Protein AF-A0A3D3W279-F1 (afdb_monomer_lite)

Secondary structure (DSSP, 8-state):
----------------EEEEEEEEEEETTEEEEEEEEE-HHHHHHHHHHHHHHHHHHHHHHHHTTTTTSS----SS---TT---------HHHHHHHHHHHHHHHHHHHTB-SHHHHHHHHHHHHHHHHHHHTT-TTSHHHHHHHHHHHHH-

Foldseek 3Di:
DDDPPPPPPDPPPFPWDKDFPDFPDDDPPDTDTQMFTDTPVLVVQLVVLVVVLVVVLVVLCVVCVVLQPQDDFDPPDQDPVRDTDGDGRPSVQLVVLSVQLSVLSNQCSGGPDPVSVVVSVVSNLVSQLSNQCVPVVDPVSNVVSVVSSVVD

pLDDT: mean 72.22, std 15.84, range [42.88, 94.62]

Radius of gyration: 23.71 Å; chains: 1; bounding box: 78×52×56 Å

Sequence (152 aa):
DHDHQHAAAAPAARTVYSGTFYRLATFGSLELSLDYYIDSLTLVMFTMVTFIATCIHLFAIGYMSEELTEEYVDHHAHLRNGHHVHRPGRFYRFFAFLSLFCFSMLGLVLAGNIFQVFIFWELVGICSFLLIGFYTERKSASTAANKAFIMN

Structure (mmCIF, N/CA/C/O backbone):
data_AF-A0A3D3W279-F1
#
_entry.id   AF-A0A3D3W279-F1
#
loop_
_atom_site.group_PDB
_atom_site.id
_atom_site.type_symbol
_atom_site.label_atom_id
_atom_site.label_alt_id
_atom_site.label_comp_id
_atom_site.label_asym_id
_atom_site.label_entity_id
_atom_site.label_seq_id
_atom_site.pdbx_PDB_ins_code
_atom_site.Cartn_x
_atom_site.Cartn_y
_atom_site.Cartn_z
_atom_site.occupancy
_atom_site.B_iso_or_equiv
_atom_site.auth_seq_id
_atom_site.auth_comp_id
_atom_site.auth_asym_id
_atom_site.auth_atom_id
_atom_site.pdbx_PDB_model_num
ATOM 1 N N . ASP A 1 1 ? -50.821 -35.269 14.694 1.00 42.88 1 ASP A N 1
ATOM 2 C CA . ASP A 1 1 ? -50.238 -35.251 13.348 1.00 42.88 1 ASP A CA 1
ATOM 3 C C . ASP A 1 1 ? -49.379 -34.005 13.217 1.00 42.88 1 ASP A C 1
ATOM 5 O O . ASP A 1 1 ? -49.906 -32.904 13.289 1.00 42.88 1 ASP A O 1
ATOM 9 N N . HIS A 1 2 ? -48.069 -34.242 13.178 1.00 52.88 2 HIS A N 1
ATOM 10 C CA . HIS A 1 2 ? -46.946 -33.374 12.809 1.00 52.88 2 HIS A CA 1
ATOM 11 C C . HIS A 1 2 ? -46.728 -31.991 13.459 1.00 52.88 2 HIS A C 1
ATOM 13 O O . HIS A 1 2 ? -47.198 -30.952 13.000 1.00 52.88 2 HIS A O 1
ATOM 19 N N . ASP A 1 3 ? -45.834 -32.019 14.455 1.00 47.78 3 ASP A N 1
ATOM 20 C CA . ASP A 1 3 ? -44.879 -30.972 14.818 1.00 47.78 3 ASP A CA 1
ATOM 21 C C . ASP A 1 3 ? -44.143 -30.402 13.592 1.00 47.78 3 ASP A C 1
ATOM 23 O O . ASP A 1 3 ? -43.343 -31.088 12.952 1.00 47.78 3 ASP A O 1
ATOM 27 N N . HIS A 1 4 ? -44.330 -29.111 13.323 1.00 52.75 4 HIS A N 1
ATOM 28 C CA . HIS A 1 4 ? -43.392 -28.316 12.531 1.00 52.75 4 HIS A CA 1
ATOM 29 C C . HIS A 1 4 ? -42.826 -27.206 13.406 1.00 52.75 4 HIS A C 1
ATOM 31 O O . HIS A 1 4 ? -43.199 -26.03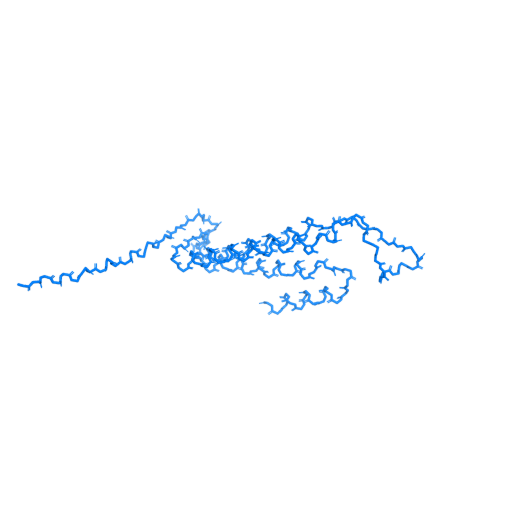5 13.340 1.00 52.75 4 HIS A O 1
ATOM 37 N N . GLN A 1 5 ? -41.892 -27.620 14.258 1.00 47.16 5 GLN A N 1
ATOM 38 C CA . GLN A 1 5 ? -40.976 -26.739 14.951 1.00 47.16 5 GLN A CA 1
ATOM 39 C C . GLN A 1 5 ? -40.059 -26.104 13.902 1.00 47.16 5 GLN A C 1
ATOM 41 O O . GLN A 1 5 ? -39.037 -26.665 13.511 1.00 47.16 5 GLN A O 1
ATOM 46 N N . HIS A 1 6 ? -40.465 -24.941 13.395 1.00 47.22 6 HIS A N 1
ATOM 47 C CA . HIS A 1 6 ? -39.584 -24.070 12.634 1.00 47.22 6 HIS A CA 1
ATOM 48 C C . HIS A 1 6 ? -38.418 -23.704 13.546 1.00 47.22 6 HIS A C 1
ATOM 50 O O . HIS A 1 6 ? -38.564 -22.914 14.479 1.00 47.22 6 HIS A O 1
ATOM 56 N N . ALA A 1 7 ? -37.277 -24.347 13.299 1.00 44.88 7 ALA A N 1
ATOM 57 C CA . ALA A 1 7 ? -36.007 -24.010 13.901 1.00 44.88 7 ALA A CA 1
ATOM 58 C C . ALA A 1 7 ? -35.795 -22.505 13.726 1.00 44.88 7 ALA A C 1
ATOM 60 O O . ALA A 1 7 ? -35.586 -22.017 12.614 1.00 44.88 7 ALA A O 1
ATOM 61 N N . ALA A 1 8 ? -35.909 -21.771 14.831 1.00 43.22 8 ALA A N 1
ATOM 62 C CA . ALA A 1 8 ? -35.455 -20.402 14.915 1.00 43.22 8 ALA A CA 1
ATOM 63 C C . ALA A 1 8 ? -33.984 -20.417 14.496 1.00 43.22 8 ALA A C 1
ATOM 65 O O . ALA A 1 8 ? -33.136 -20.952 15.212 1.00 43.22 8 ALA A O 1
ATOM 66 N N . ALA A 1 9 ? -33.699 -19.906 13.297 1.00 49.47 9 ALA A N 1
ATOM 67 C CA . ALA A 1 9 ? -32.342 -19.625 12.876 1.00 49.47 9 ALA A CA 1
ATOM 68 C C . ALA A 1 9 ? -31.735 -18.749 13.971 1.00 49.47 9 ALA A C 1
ATOM 70 O O . ALA A 1 9 ? -32.210 -17.637 14.215 1.00 49.47 9 ALA A O 1
ATOM 71 N N . ALA A 1 10 ? -30.762 -19.307 14.695 1.00 47.69 10 ALA A N 1
ATOM 72 C CA . ALA A 1 10 ? -30.031 -18.596 15.725 1.00 47.69 10 ALA A CA 1
ATOM 73 C C . ALA A 1 10 ? -29.607 -17.239 15.146 1.00 47.69 10 ALA A C 1
ATOM 75 O O . ALA A 1 10 ? -29.133 -17.211 14.004 1.00 47.69 10 ALA A O 1
ATOM 76 N N . PRO A 1 11 ? -29.803 -16.118 15.865 1.00 49.38 11 PRO A N 1
ATOM 77 C CA . PRO A 1 11 ? -29.332 -14.834 15.380 1.00 49.38 11 PRO A CA 1
ATOM 78 C C . PRO A 1 11 ? -27.843 -15.010 15.111 1.00 49.38 11 PRO A C 1
ATOM 80 O O . PRO A 1 11 ? -27.103 -15.375 16.026 1.00 49.38 11 PRO A O 1
ATOM 83 N N . ALA A 1 12 ? -27.433 -14.860 13.847 1.00 56.72 12 ALA A N 1
ATOM 84 C CA . ALA A 1 12 ? -26.036 -14.920 13.457 1.00 56.72 12 ALA A CA 1
ATOM 85 C C . ALA A 1 12 ? -25.306 -13.936 14.365 1.00 56.72 12 ALA A C 1
ATOM 87 O O . ALA A 1 12 ? -25.490 -12.723 14.245 1.00 56.72 12 ALA A O 1
ATOM 88 N N . ALA A 1 13 ? -24.600 -14.465 15.364 1.00 53.22 13 ALA A N 1
ATOM 89 C CA . ALA A 1 13 ? -23.907 -13.659 16.339 1.00 53.22 13 ALA A CA 1
ATOM 90 C C . ALA A 1 13 ? -22.880 -12.867 15.540 1.00 53.22 13 ALA A C 1
ATOM 92 O O . ALA A 1 13 ? -21.892 -13.422 15.066 1.00 53.22 13 ALA A O 1
ATOM 93 N N . ARG A 1 14 ? -23.164 -11.585 15.307 1.00 56.50 14 ARG A N 1
ATOM 94 C CA . ARG A 1 14 ? -22.220 -10.658 14.701 1.00 56.50 14 ARG A CA 1
ATOM 95 C C . ARG A 1 14 ? -21.153 -10.426 15.761 1.00 56.50 14 ARG A C 1
ATOM 97 O O . ARG A 1 14 ? -21.238 -9.483 16.541 1.00 56.50 14 ARG A O 1
ATOM 104 N N . THR A 1 15 ? -20.214 -11.359 15.870 1.00 62.88 15 THR A N 1
ATOM 105 C CA . THR A 1 15 ? -19.024 -11.240 16.705 1.00 62.88 15 THR A CA 1
ATOM 106 C C . THR A 1 15 ? -18.133 -10.198 16.054 1.00 62.88 15 THR A C 1
ATOM 108 O O . THR A 1 15 ? -17.219 -10.493 15.291 1.00 62.88 15 THR A O 1
ATOM 111 N N . VAL A 1 16 ? -18.482 -8.941 16.311 1.00 62.69 16 VAL A N 1
ATOM 112 C CA . VAL A 1 16 ? -17.649 -7.792 16.006 1.00 62.69 16 VAL A CA 1
ATOM 113 C C . VAL A 1 16 ? -16.468 -7.853 16.963 1.00 62.69 16 VAL A C 1
ATOM 115 O O . VAL A 1 16 ? -16.635 -7.692 18.173 1.00 62.69 16 VAL A O 1
ATOM 118 N N . TYR A 1 17 ? -15.280 -8.105 16.428 1.00 69.88 17 TYR A N 1
ATOM 119 C CA . TYR A 1 17 ? -14.045 -8.025 17.193 1.00 69.88 17 TYR A CA 1
ATOM 120 C C . TYR A 1 17 ? -13.441 -6.645 16.961 1.00 69.88 17 TYR A C 1
ATOM 122 O O . TYR A 1 17 ? -12.882 -6.364 15.902 1.00 69.88 17 TYR A O 1
ATOM 130 N N . SER A 1 18 ? -13.586 -5.772 17.953 1.00 72.56 18 SER A N 1
ATOM 131 C CA . SER A 1 18 ? -12.969 -4.448 17.969 1.00 72.56 18 SER A CA 1
ATOM 132 C C . SER A 1 18 ? -11.965 -4.360 19.109 1.00 72.56 18 SER A C 1
ATOM 134 O O . SER A 1 18 ? -12.299 -4.706 20.245 1.00 72.56 18 SER A O 1
ATOM 136 N N . GLY A 1 19 ? -10.759 -3.875 18.830 1.00 70.50 19 GLY A N 1
ATOM 137 C CA . GLY A 1 19 ? -9.734 -3.707 19.854 1.00 70.50 19 GLY A CA 1
ATOM 138 C C . GLY A 1 19 ? -8.732 -2.615 19.510 1.00 70.50 19 GLY A C 1
ATOM 139 O O . GLY A 1 19 ? -8.420 -2.381 18.344 1.00 70.50 19 GLY A O 1
ATOM 140 N N . THR A 1 20 ? -8.208 -1.966 20.545 1.00 76.25 20 THR A N 1
ATOM 141 C CA . THR A 1 20 ? -7.112 -1.002 20.425 1.00 76.25 20 THR A CA 1
ATOM 142 C C . THR A 1 20 ? -5.784 -1.740 20.455 1.00 76.25 20 THR A C 1
ATOM 144 O O . THR A 1 20 ? -5.445 -2.366 21.458 1.00 76.25 20 THR A O 1
ATOM 147 N N . PHE A 1 21 ? -5.037 -1.683 19.355 1.00 70.56 21 PHE A N 1
ATOM 148 C CA . PHE A 1 21 ? -3.742 -2.344 19.216 1.00 70.56 21 PHE A CA 1
ATOM 149 C C . PHE A 1 21 ? -2.619 -1.499 19.834 1.00 70.56 21 PHE A C 1
ATOM 151 O O . PHE A 1 21 ? -1.870 -1.990 20.674 1.00 70.56 21 PHE A O 1
ATOM 158 N N . TYR A 1 22 ? -2.541 -0.208 19.488 1.00 75.00 22 TYR A N 1
ATOM 159 C CA . TYR A 1 22 ? -1.565 0.729 20.061 1.00 75.00 22 TYR A CA 1
ATOM 160 C C . TYR A 1 22 ? -2.160 2.117 20.272 1.00 75.00 22 TYR A C 1
ATOM 162 O O . TYR A 1 22 ? -2.903 2.614 19.436 1.00 75.00 22 TYR A O 1
ATOM 170 N N . ARG A 1 23 ? -1.774 2.795 21.354 1.00 75.75 23 ARG A N 1
ATOM 171 C CA . ARG A 1 23 ? -1.999 4.237 21.522 1.00 75.75 23 ARG A CA 1
ATOM 172 C C . ARG A 1 23 ? -0.766 4.965 20.990 1.00 75.75 23 ARG A C 1
ATOM 174 O O . ARG A 1 23 ? 0.302 4.860 21.582 1.00 75.75 23 ARG A O 1
ATOM 181 N N . LEU A 1 24 ? -0.903 5.632 19.847 1.00 74.00 24 LEU A N 1
ATOM 182 C CA . LEU A 1 24 ? 0.193 6.306 19.148 1.00 74.00 24 LEU A CA 1
ATOM 183 C C . LEU A 1 24 ? 0.499 7.674 19.768 1.00 74.00 24 LEU A C 1
ATOM 185 O O . LEU A 1 24 ? 1.664 8.018 19.941 1.00 74.00 24 LEU A O 1
ATOM 189 N N . ALA A 1 25 ? -0.529 8.448 20.120 1.00 70.88 25 ALA A N 1
ATOM 190 C CA . ALA A 1 25 ? -0.359 9.730 20.794 1.00 70.88 25 ALA A CA 1
ATOM 191 C C . ALA A 1 25 ? -1.603 10.113 21.605 1.00 70.88 25 ALA A C 1
ATOM 193 O O . ALA A 1 25 ? -2.726 9.829 21.205 1.00 70.88 25 ALA A O 1
ATOM 194 N N . THR A 1 26 ? -1.400 10.804 22.724 1.00 75.00 26 THR A N 1
ATOM 195 C CA . THR A 1 26 ? -2.464 11.468 23.488 1.00 75.00 26 THR A CA 1
ATOM 196 C C . THR A 1 26 ? -2.129 12.954 23.512 1.00 75.00 26 THR A C 1
ATOM 198 O O . THR A 1 26 ? -1.116 13.355 24.081 1.00 75.00 26 THR A O 1
ATOM 201 N N . PHE A 1 27 ? -2.969 13.775 22.882 1.00 75.88 27 PHE A N 1
ATOM 202 C CA . PHE A 1 27 ? -2.865 15.233 22.906 1.00 75.88 27 PHE A CA 1
ATOM 203 C C . PHE A 1 27 ? -4.095 15.808 23.604 1.00 75.88 27 PHE A C 1
ATOM 205 O O . PHE A 1 27 ? -5.084 16.161 22.963 1.00 75.88 27 PHE A O 1
ATOM 212 N N . GLY A 1 28 ? -4.050 15.878 24.936 1.00 76.62 28 GLY A N 1
ATOM 213 C CA . GLY A 1 28 ? -5.168 16.379 25.738 1.00 76.62 28 GLY A CA 1
ATOM 214 C C . GLY A 1 28 ? -6.423 15.520 25.557 1.00 76.62 28 GLY A C 1
ATOM 215 O O . GLY A 1 28 ? -6.506 14.446 26.139 1.00 76.62 28 GLY A O 1
ATOM 216 N N . SER A 1 29 ? -7.383 15.985 24.751 1.00 73.81 29 SER A N 1
ATOM 217 C CA . SER A 1 29 ? -8.620 15.261 24.416 1.00 73.81 29 SER A CA 1
ATOM 218 C C . SER A 1 29 ? -8.539 14.401 23.150 1.00 73.81 29 SER A C 1
ATOM 220 O O . SER A 1 29 ? -9.442 13.603 22.906 1.00 73.81 29 SER A O 1
ATOM 222 N N . LEU A 1 30 ? -7.498 14.563 22.326 1.00 68.62 30 LEU A N 1
ATOM 223 C CA . LEU A 1 30 ? -7.307 13.772 21.113 1.00 68.62 30 LEU A CA 1
ATOM 224 C C . LEU A 1 30 ? -6.490 12.520 21.455 1.00 68.62 30 LEU A C 1
ATOM 226 O O . LEU A 1 30 ? -5.270 12.595 21.624 1.00 68.62 30 LEU A O 1
ATOM 230 N N . GLU A 1 31 ? -7.157 11.374 21.564 1.00 70.31 31 GLU A N 1
ATOM 231 C CA . GLU A 1 31 ? -6.496 10.073 21.674 1.00 70.31 31 GLU A CA 1
ATOM 232 C C . GLU A 1 31 ? -6.353 9.460 20.283 1.00 70.31 31 GLU A C 1
ATOM 234 O O . GLU A 1 31 ? -7.326 9.211 19.576 1.00 70.31 31 GLU A O 1
ATOM 239 N N . LEU A 1 32 ? -5.111 9.256 19.871 1.00 72.38 32 LEU A N 1
ATOM 240 C CA . LEU A 1 32 ? -4.741 8.777 18.555 1.00 72.38 32 LEU A CA 1
ATOM 241 C C . LEU A 1 32 ? -4.335 7.315 18.728 1.00 72.38 32 LEU A C 1
ATOM 243 O O . LEU A 1 32 ? -3.194 6.999 19.068 1.00 72.38 32 LEU A O 1
ATOM 247 N N . SER A 1 33 ? -5.318 6.427 18.599 1.00 79.62 33 SER A N 1
ATOM 248 C CA . SER A 1 33 ? -5.165 4.981 18.737 1.00 79.62 33 SER A CA 1
ATOM 249 C C . SER A 1 33 ? -5.234 4.274 17.385 1.00 79.62 33 SER A C 1
ATOM 251 O O . SER A 1 33 ? -5.934 4.684 16.457 1.00 79.62 33 SER A O 1
ATOM 253 N N . LEU A 1 34 ? -4.461 3.202 17.269 1.00 78.75 34 LEU A N 1
ATOM 254 C CA . LEU A 1 34 ? -4.506 2.242 16.184 1.00 78.75 34 LEU A CA 1
ATOM 255 C C . LEU A 1 34 ? -5.499 1.160 16.600 1.00 78.75 34 LEU A C 1
ATOM 257 O O . LEU A 1 34 ? -5.152 0.258 17.367 1.00 78.75 34 LEU A O 1
ATOM 261 N N . ASP A 1 35 ? -6.737 1.306 16.142 1.00 80.50 35 ASP A N 1
ATOM 262 C CA . ASP A 1 35 ? -7.836 0.399 16.462 1.00 80.50 35 ASP A CA 1
ATOM 263 C C . ASP A 1 35 ? -8.119 -0.494 15.256 1.00 80.50 35 ASP A C 1
ATOM 265 O O . ASP A 1 35 ? -8.084 -0.043 14.110 1.00 80.50 35 ASP A O 1
ATOM 269 N N . TYR A 1 36 ? -8.408 -1.768 15.504 1.00 79.75 36 TYR A N 1
ATOM 270 C CA . TYR A 1 36 ? -8.869 -2.687 14.470 1.00 79.75 36 TYR A CA 1
ATOM 271 C C . TYR A 1 36 ? -10.359 -2.961 14.650 1.00 79.75 36 TYR A C 1
ATOM 273 O O . TYR A 1 36 ? -10.838 -3.141 15.773 1.00 79.75 36 TYR A O 1
ATOM 281 N N . TYR A 1 37 ? -11.086 -3.015 13.534 1.00 79.62 37 TYR A N 1
ATOM 282 C CA . TYR A 1 37 ? -12.502 -3.369 13.507 1.00 79.62 37 TYR A CA 1
ATOM 283 C C . TYR A 1 37 ? -12.727 -4.533 12.542 1.00 79.62 37 TYR A C 1
ATOM 285 O O . TYR A 1 37 ? -12.746 -4.367 11.320 1.00 79.62 37 TYR A O 1
ATOM 293 N N . ILE A 1 38 ? -12.866 -5.734 13.099 1.00 82.38 38 ILE A N 1
ATOM 294 C CA . ILE A 1 38 ? -13.088 -6.959 12.334 1.00 82.38 38 ILE A CA 1
ATOM 295 C C . ILE A 1 38 ? -14.568 -7.313 12.435 1.00 82.38 38 ILE A C 1
ATOM 297 O O . ILE A 1 38 ? -15.051 -7.813 13.452 1.00 82.38 38 ILE A O 1
ATOM 301 N N . ASP A 1 39 ? -15.277 -7.041 11.346 1.00 85.62 39 ASP A N 1
ATOM 302 C CA . ASP A 1 39 ? -16.646 -7.480 11.108 1.00 85.62 39 ASP A CA 1
ATOM 303 C C . ASP A 1 39 ? -16.692 -8.401 9.877 1.00 85.62 39 ASP A C 1
ATOM 305 O O . ASP A 1 39 ? -15.722 -8.522 9.124 1.00 85.62 39 ASP A O 1
ATOM 309 N N . SER A 1 40 ? -17.836 -9.045 9.646 1.00 86.62 40 SER A N 1
ATOM 310 C CA . SER A 1 40 ? -18.044 -9.929 8.491 1.00 86.62 40 SER A CA 1
ATOM 311 C C . SER A 1 40 ? -17.778 -9.214 7.158 1.00 86.62 40 SER A C 1
ATOM 313 O O . SER A 1 40 ? -17.221 -9.812 6.240 1.00 86.62 40 SER A O 1
ATOM 315 N N . LEU A 1 41 ? -18.107 -7.920 7.062 1.00 88.31 41 LEU A N 1
ATOM 316 C CA . LEU A 1 41 ? -17.804 -7.094 5.890 1.00 88.31 41 LEU A CA 1
ATOM 317 C C . LEU A 1 41 ? -16.290 -6.928 5.694 1.00 88.31 41 LEU A C 1
ATOM 319 O O . LEU A 1 41 ? -15.788 -7.158 4.593 1.00 88.31 41 LEU A O 1
ATOM 323 N N . THR A 1 42 ? -15.561 -6.592 6.764 1.00 87.44 42 THR A N 1
ATOM 324 C CA . THR A 1 42 ? -14.097 -6.463 6.748 1.00 87.44 42 THR A CA 1
ATOM 325 C C . THR A 1 42 ? -13.439 -7.765 6.307 1.00 87.44 42 THR A C 1
ATOM 327 O O . THR A 1 42 ? -12.529 -7.734 5.487 1.00 87.44 42 THR A O 1
ATOM 330 N N . LEU A 1 43 ? -13.921 -8.916 6.790 1.00 89.00 43 LEU A N 1
ATOM 331 C CA . LEU A 1 43 ? -13.406 -10.233 6.403 1.00 89.00 43 LEU A CA 1
ATOM 332 C C . LEU A 1 43 ? -13.600 -10.515 4.911 1.00 89.00 43 LEU A C 1
ATOM 334 O O . LEU A 1 43 ? -12.645 -10.893 4.238 1.00 89.00 43 LEU A O 1
ATOM 338 N N . VAL A 1 44 ? -14.803 -10.283 4.375 1.00 91.50 44 VAL A N 1
ATOM 339 C CA . VAL A 1 44 ? -15.080 -10.481 2.942 1.00 91.50 44 VAL A CA 1
ATOM 340 C C . VAL A 1 44 ? -14.186 -9.581 2.087 1.00 91.50 44 VAL A C 1
ATOM 342 O O . VAL A 1 44 ? -13.580 -10.053 1.123 1.00 91.50 44 VAL A O 1
ATOM 345 N N . MET A 1 45 ? -14.050 -8.305 2.458 1.00 92.19 45 MET A N 1
ATOM 346 C CA . MET A 1 45 ? -13.166 -7.368 1.760 1.00 92.19 45 MET A CA 1
ATOM 347 C C . MET A 1 45 ? -11.698 -7.778 1.869 1.00 92.19 45 MET A C 1
ATOM 349 O O . MET A 1 45 ? -10.989 -7.763 0.869 1.00 92.19 45 MET A O 1
ATOM 353 N N . PHE A 1 46 ? -11.242 -8.192 3.050 1.00 91.50 46 PHE A N 1
ATOM 354 C CA . PHE A 1 46 ? -9.869 -8.632 3.278 1.00 91.50 46 PHE A CA 1
ATOM 355 C C . PHE A 1 46 ? -9.525 -9.856 2.421 1.00 91.50 46 PHE A C 1
ATOM 357 O O . PHE A 1 46 ? -8.490 -9.872 1.751 1.00 91.50 46 PHE A O 1
ATOM 364 N N . THR A 1 47 ? -10.401 -10.867 2.388 1.00 92.38 47 THR A N 1
ATOM 365 C CA . THR A 1 47 ? -10.217 -12.063 1.554 1.00 92.38 47 THR A CA 1
ATOM 366 C C . THR A 1 47 ? -10.188 -11.704 0.071 1.00 92.38 47 THR A C 1
ATOM 368 O O . THR A 1 47 ? -9.305 -12.162 -0.653 1.00 92.38 47 THR A O 1
ATOM 371 N N . MET A 1 48 ? -11.109 -10.850 -0.378 1.00 93.31 48 MET A N 1
ATOM 372 C CA . MET A 1 48 ? -11.186 -10.406 -1.769 1.00 93.31 48 MET A CA 1
ATOM 373 C C . MET A 1 48 ? -9.940 -9.610 -2.189 1.00 93.31 48 MET A C 1
ATOM 375 O O . MET A 1 48 ? -9.330 -9.920 -3.213 1.00 93.31 48 MET A O 1
ATOM 379 N N . VAL A 1 49 ? -9.502 -8.649 -1.371 1.00 92.94 49 VAL A N 1
ATOM 380 C CA . VAL A 1 49 ? -8.297 -7.842 -1.624 1.00 92.94 49 VAL A CA 1
ATOM 381 C C . VAL A 1 49 ? -7.050 -8.718 -1.642 1.00 92.94 49 VAL A C 1
ATOM 383 O O . VAL A 1 49 ? -6.226 -8.572 -2.539 1.00 92.94 49 VAL A O 1
ATOM 386 N N . THR A 1 50 ? -6.921 -9.666 -0.713 1.00 92.62 50 THR A N 1
ATOM 387 C CA . THR A 1 50 ? -5.777 -10.593 -0.675 1.00 92.62 50 THR A CA 1
ATOM 388 C C . THR A 1 50 ? -5.752 -11.499 -1.906 1.00 92.62 50 THR A C 1
ATOM 390 O O . THR A 1 50 ? -4.686 -11.736 -2.479 1.00 92.62 50 THR A O 1
ATOM 393 N N . PHE A 1 51 ? -6.917 -11.964 -2.364 1.00 94.62 51 PHE A N 1
ATOM 394 C CA . PHE A 1 51 ? -7.025 -12.762 -3.583 1.00 94.62 51 PHE A CA 1
ATOM 395 C C . PHE A 1 51 ? -6.577 -11.966 -4.816 1.00 94.62 51 PHE A C 1
ATOM 397 O O . PHE A 1 51 ? -5.692 -12.412 -5.546 1.00 94.62 51 PHE A O 1
ATOM 404 N N . ILE A 1 52 ? -7.108 -10.753 -5.002 1.00 93.56 52 ILE A N 1
ATOM 405 C CA . ILE A 1 52 ? -6.708 -9.872 -6.108 1.00 93.56 52 ILE A CA 1
ATOM 406 C C . ILE A 1 52 ? -5.223 -9.518 -6.018 1.00 93.56 52 ILE A C 1
ATOM 408 O O . ILE A 1 52 ? -4.520 -9.614 -7.021 1.00 93.56 52 ILE A O 1
ATOM 412 N N . ALA A 1 53 ? -4.723 -9.162 -4.833 1.00 92.06 53 ALA A N 1
ATOM 413 C CA . ALA A 1 53 ? -3.311 -8.870 -4.617 1.00 92.06 53 ALA A CA 1
ATOM 414 C C . ALA A 1 53 ? -2.432 -10.053 -5.043 1.00 92.06 53 ALA A C 1
ATOM 416 O O . ALA A 1 53 ? -1.449 -9.854 -5.753 1.00 92.06 53 ALA A O 1
ATOM 417 N N . THR A 1 54 ? -2.819 -11.281 -4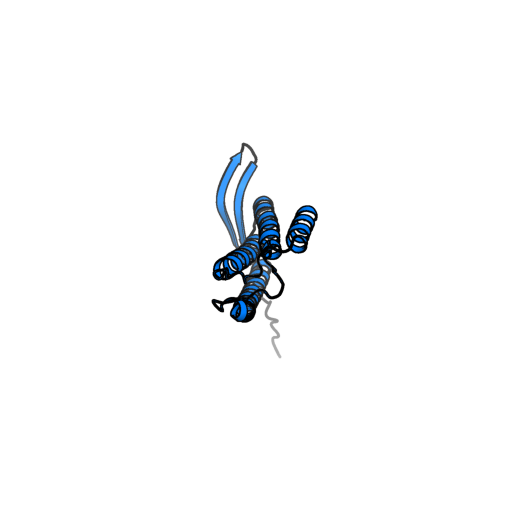.690 1.00 91.94 54 THR A N 1
ATOM 418 C CA . THR A 1 54 ? -2.105 -12.499 -5.100 1.00 91.94 54 THR A CA 1
ATOM 419 C C . THR A 1 54 ? -2.095 -12.660 -6.620 1.00 91.94 54 THR A C 1
ATOM 421 O O . THR A 1 54 ? -1.034 -12.871 -7.206 1.00 91.94 54 THR A O 1
ATOM 424 N N . CYS A 1 55 ? -3.243 -12.495 -7.285 1.00 91.81 55 CYS A N 1
ATOM 425 C CA . CYS A 1 55 ? -3.326 -12.563 -8.746 1.00 91.81 55 CYS A CA 1
ATOM 426 C C . CYS A 1 55 ? -2.465 -11.494 -9.429 1.00 91.81 55 CYS A C 1
ATOM 428 O O . CYS A 1 55 ? -1.761 -11.804 -10.388 1.00 91.81 55 CYS A O 1
ATOM 430 N N . ILE A 1 56 ? -2.480 -10.255 -8.927 1.00 90.12 56 ILE A N 1
ATOM 431 C CA . ILE A 1 56 ? -1.662 -9.166 -9.471 1.00 90.12 56 ILE A CA 1
ATOM 432 C C . ILE A 1 56 ? -0.173 -9.472 -9.287 1.00 90.12 56 ILE A C 1
ATOM 434 O O . ILE A 1 56 ? 0.596 -9.228 -10.208 1.00 90.12 56 ILE A O 1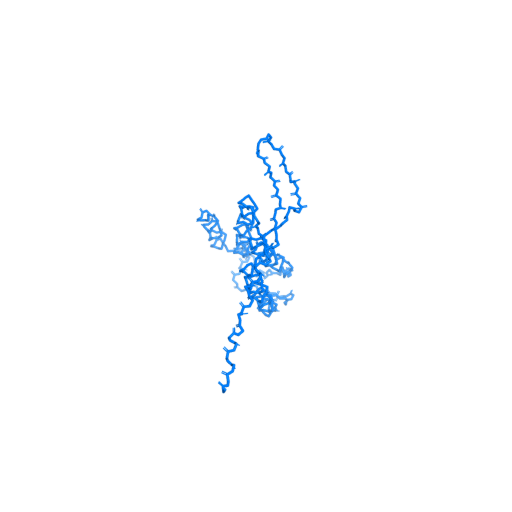
ATOM 438 N N . HIS A 1 57 ? 0.247 -10.046 -8.156 1.00 88.50 57 HIS A N 1
ATOM 439 C CA . HIS A 1 57 ? 1.644 -10.441 -7.950 1.00 88.50 57 HIS A CA 1
ATOM 440 C C . HIS A 1 57 ? 2.074 -11.552 -8.915 1.00 88.50 57 HIS A C 1
ATOM 442 O O . HIS A 1 57 ? 3.148 -11.461 -9.505 1.00 88.50 57 HIS A O 1
ATOM 448 N N . LEU A 1 58 ? 1.229 -12.565 -9.135 1.00 88.50 58 LEU A N 1
ATOM 449 C CA . LEU A 1 58 ? 1.504 -13.622 -10.115 1.00 88.50 58 LEU A CA 1
ATOM 450 C C . LEU A 1 58 ? 1.583 -13.069 -11.544 1.00 88.50 58 LEU A C 1
ATOM 452 O O . LEU A 1 58 ? 2.502 -13.407 -12.288 1.00 88.50 58 LEU A O 1
ATOM 456 N N . PHE A 1 59 ? 0.662 -12.176 -11.910 1.00 85.75 59 PHE A N 1
ATOM 457 C CA . PHE A 1 59 ? 0.685 -11.494 -13.202 1.00 85.75 59 PHE A CA 1
ATOM 458 C C . PHE A 1 59 ? 1.927 -10.609 -13.358 1.00 85.75 59 PHE A C 1
ATOM 460 O O . PHE A 1 59 ? 2.579 -10.650 -14.394 1.00 85.75 59 PHE A O 1
ATOM 467 N N . AL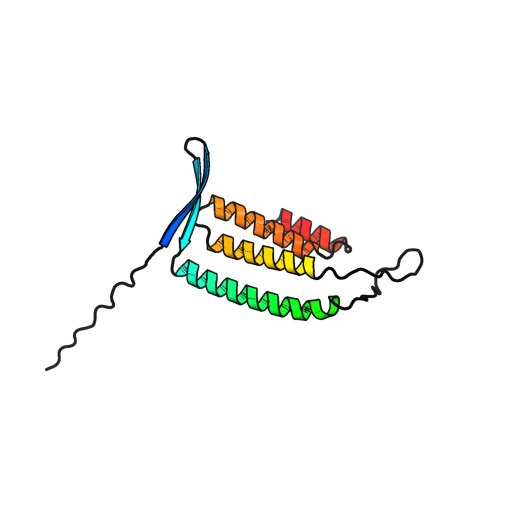A A 1 60 ? 2.292 -9.855 -12.320 1.00 82.94 60 ALA A N 1
ATOM 468 C CA . ALA A 1 60 ? 3.466 -8.991 -12.291 1.00 82.94 60 ALA A CA 1
ATOM 469 C C . ALA A 1 60 ? 4.774 -9.766 -12.490 1.00 82.94 60 ALA A C 1
ATOM 471 O O . ALA A 1 60 ? 5.643 -9.297 -13.221 1.00 82.94 60 ALA A O 1
ATOM 472 N N . ILE A 1 61 ? 4.906 -10.954 -11.886 1.00 82.75 61 ILE A N 1
ATOM 473 C CA . ILE A 1 61 ? 6.066 -11.836 -12.087 1.00 82.75 61 ILE A CA 1
ATOM 474 C C . ILE A 1 61 ? 6.167 -12.261 -13.557 1.00 82.75 61 ILE A C 1
ATOM 476 O O . ILE A 1 61 ? 7.253 -12.214 -14.123 1.00 82.75 61 ILE A O 1
ATOM 480 N N . GLY A 1 62 ? 5.045 -12.633 -14.183 1.00 78.25 62 GLY A N 1
ATOM 481 C CA . GLY A 1 62 ? 5.007 -12.993 -15.603 1.00 78.25 62 GLY A CA 1
ATOM 482 C C . GLY A 1 62 ? 5.267 -11.805 -16.534 1.00 78.25 62 GLY A C 1
ATOM 483 O O . GLY A 1 62 ? 6.066 -11.914 -17.455 1.00 78.25 62 GLY A O 1
ATOM 484 N N . TYR A 1 63 ? 4.658 -10.650 -16.270 1.00 74.31 63 TYR A N 1
ATOM 485 C CA . TYR A 1 63 ? 4.798 -9.441 -17.087 1.00 74.31 63 TYR A CA 1
ATOM 486 C C . TYR A 1 63 ? 6.218 -8.858 -17.037 1.00 74.31 63 TYR A C 1
ATOM 488 O O . TYR A 1 63 ? 6.777 -8.500 -18.066 1.00 74.31 63 TYR A O 1
ATOM 496 N N . MET A 1 64 ? 6.834 -8.801 -15.851 1.00 67.94 64 MET A N 1
ATOM 497 C CA . MET A 1 64 ? 8.222 -8.345 -15.701 1.00 67.94 64 MET A CA 1
ATOM 498 C C . MET A 1 64 ? 9.264 -9.449 -15.906 1.00 67.94 64 MET A C 1
ATOM 500 O O . MET A 1 64 ? 10.456 -9.179 -15.764 1.00 67.94 64 MET A O 1
ATOM 504 N N . SER A 1 65 ? 8.859 -10.672 -16.271 1.00 60.12 65 SER A N 1
ATOM 505 C CA . SER A 1 65 ? 9.818 -11.725 -16.632 1.00 60.12 65 SER A CA 1
ATOM 506 C C . SER A 1 65 ? 10.639 -11.354 -17.874 1.00 60.12 65 SER A C 1
ATOM 508 O O . SER A 1 65 ? 11.803 -11.731 -17.963 1.00 60.12 65 SER A O 1
ATOM 510 N N . GLU A 1 66 ? 10.082 -10.528 -18.767 1.00 54.81 66 GLU A N 1
ATOM 511 C CA . GLU A 1 66 ? 10.770 -10.000 -19.952 1.00 54.81 66 GLU A CA 1
ATOM 512 C C . GLU A 1 66 ? 11.765 -8.867 -19.606 1.00 54.81 66 GLU A C 1
ATOM 514 O O . GLU A 1 66 ? 12.802 -8.733 -20.255 1.00 54.81 66 GLU A O 1
ATOM 519 N N . GLU A 1 67 ? 11.525 -8.107 -18.526 1.00 52.78 67 GLU A N 1
ATOM 520 C CA . GLU A 1 67 ? 12.456 -7.100 -17.969 1.00 52.78 67 GLU A CA 1
ATOM 521 C C . GLU A 1 67 ? 13.520 -7.706 -17.023 1.00 52.78 67 GLU A C 1
ATOM 523 O O . GLU A 1 67 ? 14.424 -7.000 -16.566 1.00 52.78 67 GLU A O 1
ATOM 528 N N . LEU A 1 68 ? 13.425 -9.005 -16.705 1.00 50.25 68 LEU A N 1
ATOM 529 C CA . LEU A 1 68 ? 14.420 -9.742 -15.913 1.00 50.25 68 LEU A CA 1
ATOM 530 C C . LEU A 1 68 ? 15.662 -10.103 -16.744 1.00 50.25 68 LEU A C 1
ATOM 532 O O . LEU A 1 68 ? 16.714 -10.414 -16.184 1.00 50.25 68 LEU A O 1
ATOM 536 N N . THR A 1 69 ? 15.541 -10.056 -18.072 1.00 45.34 69 THR A N 1
ATOM 537 C CA . THR A 1 69 ? 16.644 -10.289 -18.998 1.00 45.34 69 THR A CA 1
ATOM 538 C C . THR A 1 69 ? 17.691 -9.194 -18.805 1.00 45.34 69 THR A C 1
ATOM 540 O O . THR A 1 69 ? 17.425 -8.012 -19.006 1.00 45.34 69 THR A O 1
ATOM 543 N N . GLU A 1 70 ? 18.889 -9.607 -18.403 1.00 47.97 70 GLU A N 1
ATOM 544 C CA . GLU A 1 70 ? 20.082 -8.826 -18.026 1.00 47.97 70 GLU A CA 1
ATOM 545 C C . GLU A 1 70 ? 20.582 -7.829 -19.107 1.00 47.97 70 GLU A C 1
ATOM 547 O O . GLU A 1 70 ? 21.546 -7.089 -18.911 1.00 47.97 70 GLU A O 1
ATOM 552 N N . GLU A 1 71 ? 19.890 -7.768 -20.244 1.00 44.53 71 GLU A N 1
ATOM 553 C CA . GLU A 1 71 ? 20.231 -7.030 -21.451 1.00 44.53 71 GLU A CA 1
ATOM 554 C C . GLU A 1 71 ? 18.945 -6.523 -22.136 1.00 44.53 71 GLU A C 1
ATOM 556 O O . GLU A 1 71 ? 18.518 -7.024 -23.173 1.00 44.53 71 GLU A O 1
ATOM 561 N N . TYR A 1 72 ? 18.284 -5.518 -21.551 1.00 51.75 72 TYR A N 1
ATOM 562 C CA . TYR A 1 72 ? 17.281 -4.744 -22.289 1.00 51.75 72 TYR A CA 1
ATOM 563 C C . TYR A 1 72 ? 17.985 -3.626 -23.064 1.00 51.75 72 TYR A C 1
ATOM 565 O O . TYR A 1 72 ? 18.380 -2.600 -22.505 1.00 51.75 72 TYR A O 1
ATOM 573 N N . VAL A 1 73 ? 18.176 -3.851 -24.364 1.00 51.66 73 VAL A N 1
ATOM 574 C CA . VAL A 1 73 ? 18.691 -2.852 -25.302 1.00 51.66 73 VAL A CA 1
ATOM 575 C C . VAL A 1 73 ? 17.541 -1.932 -25.714 1.00 51.66 73 VAL A C 1
ATOM 577 O O . VAL A 1 73 ? 16.698 -2.281 -26.537 1.00 51.66 73 VAL A O 1
ATOM 580 N N . ASP A 1 74 ? 17.514 -0.724 -25.154 1.00 48.22 74 ASP A N 1
ATOM 581 C CA . ASP A 1 74 ? 16.596 0.330 -25.586 1.00 48.22 74 ASP A CA 1
ATOM 582 C C . ASP A 1 74 ? 16.858 0.708 -27.059 1.00 48.22 74 ASP A C 1
ATOM 584 O O . ASP A 1 74 ? 17.864 1.339 -27.388 1.00 48.22 74 ASP A O 1
ATOM 588 N N . HIS A 1 75 ? 15.918 0.403 -27.959 1.00 51.16 75 HIS A N 1
ATOM 589 C CA . HIS A 1 75 ? 15.928 0.920 -29.338 1.00 51.16 75 HIS A CA 1
ATOM 590 C C . HIS A 1 75 ? 15.437 2.378 -29.450 1.00 51.16 75 HIS A C 1
ATOM 592 O O . HIS A 1 75 ? 15.509 2.974 -30.522 1.00 51.16 75 HIS A O 1
ATOM 598 N N . HIS A 1 76 ? 14.940 2.972 -28.359 1.00 49.44 76 HIS A N 1
ATOM 599 C CA . HIS A 1 76 ? 14.368 4.326 -28.342 1.00 49.44 76 HIS A CA 1
ATOM 600 C C . HIS A 1 76 ? 15.234 5.372 -27.620 1.00 49.44 76 HIS A C 1
ATOM 602 O O . HIS A 1 76 ? 14.896 6.557 -27.640 1.00 49.44 76 HIS A O 1
ATOM 608 N N . ALA A 1 77 ? 16.347 4.965 -27.003 1.00 46.38 77 ALA A N 1
ATOM 609 C CA . ALA A 1 77 ? 17.261 5.858 -26.297 1.00 46.38 77 ALA A CA 1
ATOM 610 C C . ALA A 1 77 ? 18.566 6.020 -27.087 1.00 46.38 77 ALA A C 1
ATOM 612 O O . ALA A 1 77 ? 19.562 5.342 -26.847 1.00 46.38 77 ALA A O 1
ATOM 613 N N . HIS A 1 78 ? 18.580 6.956 -28.036 1.00 46.31 78 HIS A N 1
ATOM 614 C CA . HIS A 1 78 ? 19.827 7.387 -28.658 1.00 46.31 78 HIS A CA 1
ATOM 615 C C . HIS A 1 78 ? 20.600 8.274 -27.675 1.00 46.31 78 HIS A C 1
ATOM 617 O O . HIS A 1 78 ? 20.278 9.448 -27.477 1.00 46.31 78 HIS A O 1
ATOM 623 N N . LEU A 1 79 ? 21.653 7.726 -27.067 1.00 55.28 79 LEU A N 1
ATOM 624 C CA . LEU A 1 79 ? 22.735 8.541 -26.520 1.00 55.28 79 LEU A CA 1
ATOM 625 C C . LEU A 1 79 ? 23.267 9.454 -27.636 1.00 55.28 79 LEU A C 1
ATOM 627 O O . LEU A 1 79 ? 23.394 9.028 -28.784 1.00 55.28 79 LEU A O 1
ATOM 631 N N . ARG A 1 80 ? 23.670 10.686 -27.298 1.00 59.06 80 ARG A N 1
ATOM 632 C CA . ARG A 1 80 ? 24.261 11.662 -28.242 1.00 59.06 80 ARG A CA 1
ATOM 633 C C . ARG A 1 80 ? 25.532 11.155 -28.961 1.00 59.06 80 ARG A C 1
ATOM 635 O O . ARG A 1 80 ? 26.017 11.826 -29.863 1.00 59.06 80 ARG A O 1
ATOM 642 N N . ASN A 1 81 ? 26.026 9.974 -28.571 1.00 56.53 81 ASN A N 1
ATOM 643 C CA . ASN A 1 81 ? 27.220 9.295 -29.073 1.00 56.53 81 ASN A CA 1
ATOM 644 C C . ASN A 1 81 ? 26.935 7.888 -29.667 1.00 56.53 81 ASN A C 1
ATOM 646 O O . ASN A 1 81 ? 27.877 7.146 -29.909 1.00 56.53 81 ASN A O 1
ATOM 650 N N . GLY A 1 82 ? 25.674 7.489 -29.887 1.00 56.19 82 GLY A N 1
ATOM 651 C CA . GLY A 1 82 ? 25.334 6.281 -30.665 1.00 56.19 82 GLY A CA 1
ATOM 652 C C . GLY A 1 82 ? 25.530 4.910 -29.995 1.00 56.19 82 GLY A C 1
ATOM 653 O O . GLY A 1 82 ? 25.360 3.901 -30.668 1.00 56.19 82 GLY A O 1
ATOM 654 N N . HIS A 1 83 ? 25.854 4.833 -28.700 1.00 54.62 83 HIS A N 1
ATOM 655 C CA . HIS A 1 83 ? 25.934 3.554 -27.973 1.00 54.62 83 HIS A CA 1
ATOM 656 C C . HIS A 1 83 ? 24.618 3.190 -27.270 1.00 54.62 83 HIS A C 1
ATOM 658 O O . HIS A 1 83 ? 23.860 4.071 -26.869 1.00 54.62 83 HIS A O 1
ATOM 664 N N . HIS A 1 84 ? 24.369 1.886 -27.118 1.00 53.56 84 HIS A N 1
ATOM 665 C CA . HIS A 1 84 ? 23.219 1.316 -26.415 1.00 53.56 84 HIS A CA 1
ATOM 666 C C . HIS A 1 84 ? 23.460 1.320 -24.898 1.00 53.56 84 HIS A C 1
ATOM 668 O O . HIS A 1 84 ? 24.541 0.961 -24.431 1.00 53.56 84 HIS A O 1
ATOM 674 N N . VAL A 1 85 ? 22.470 1.758 -24.118 1.00 51.38 85 VAL A N 1
ATOM 675 C CA . VAL A 1 85 ? 22.577 1.840 -22.654 1.00 51.38 85 VAL A CA 1
ATOM 676 C C . VAL A 1 85 ? 22.189 0.492 -22.044 1.00 51.38 85 VAL A C 1
ATOM 678 O O . VAL A 1 85 ? 21.021 0.128 -22.080 1.00 51.38 85 VAL A O 1
ATOM 681 N N . HIS A 1 86 ? 23.141 -0.216 -21.432 1.00 50.41 86 HIS A N 1
ATOM 682 C CA . HIS A 1 86 ? 22.844 -1.332 -20.526 1.00 50.41 86 HIS A CA 1
ATOM 683 C C . HIS A 1 86 ? 22.436 -0.795 -19.153 1.00 50.41 86 HIS A C 1
ATOM 685 O O . HIS A 1 86 ? 23.139 0.041 -18.576 1.00 50.41 86 HIS A O 1
ATOM 691 N N . ARG A 1 87 ? 21.324 -1.285 -18.595 1.00 53.28 87 ARG A N 1
ATOM 692 C CA . ARG A 1 87 ? 20.891 -0.957 -17.227 1.00 53.28 87 ARG A CA 1
ATOM 693 C C . ARG A 1 87 ? 20.670 -2.238 -16.407 1.00 53.28 87 ARG A C 1
ATOM 695 O O . ARG A 1 87 ? 20.046 -3.161 -16.916 1.00 53.28 87 ARG A O 1
ATOM 702 N N . PRO A 1 88 ? 21.122 -2.296 -15.138 1.00 52.47 88 PRO A N 1
ATOM 703 C CA . PRO A 1 88 ? 20.847 -3.430 -14.260 1.00 52.47 88 PRO A CA 1
ATOM 704 C C . PRO A 1 88 ? 19.356 -3.497 -13.891 1.00 52.47 88 PRO A C 1
ATOM 706 O O . PRO A 1 88 ? 18.717 -2.464 -13.660 1.00 52.47 88 PRO A O 1
ATOM 709 N N . GLY A 1 89 ? 18.818 -4.718 -13.815 1.00 55.84 89 GLY A N 1
ATOM 710 C CA . GLY A 1 89 ? 17.396 -4.996 -13.595 1.00 55.84 89 GLY A CA 1
ATOM 711 C C . GLY A 1 89 ? 16.820 -4.330 -12.337 1.00 55.84 89 GLY A C 1
ATOM 712 O O . GLY A 1 89 ? 17.345 -4.459 -11.230 1.00 55.84 89 GLY A O 1
ATOM 713 N N . ARG A 1 90 ? 15.702 -3.610 -12.495 1.00 65.06 90 ARG A N 1
ATOM 714 C CA . ARG A 1 90 ? 14.980 -2.894 -11.418 1.00 65.06 90 ARG A CA 1
ATOM 715 C C . ARG A 1 90 ? 13.787 -3.676 -10.855 1.00 65.06 90 ARG A C 1
ATOM 717 O O . ARG A 1 90 ? 12.960 -3.091 -10.154 1.00 65.06 90 ARG A O 1
ATOM 724 N N . PHE A 1 91 ? 13.734 -4.984 -11.104 1.00 66.69 91 PHE A N 1
ATOM 725 C CA . PHE A 1 91 ? 12.657 -5.897 -10.699 1.00 66.69 91 PHE A CA 1
ATOM 726 C C . PHE A 1 91 ? 12.268 -5.753 -9.216 1.00 66.69 91 PHE A C 1
ATOM 728 O O . PHE A 1 91 ? 11.094 -5.611 -8.876 1.00 66.69 91 PHE A O 1
ATOM 735 N N . TYR A 1 92 ? 13.264 -5.665 -8.325 1.00 75.12 92 TYR A N 1
ATOM 736 C CA . TYR A 1 92 ? 13.038 -5.517 -6.883 1.00 75.12 92 TYR A CA 1
ATOM 737 C C . TYR A 1 92 ? 12.324 -4.208 -6.503 1.00 75.12 92 TYR A C 1
ATOM 739 O O . TYR A 1 92 ? 11.571 -4.181 -5.534 1.00 75.12 92 TYR A O 1
ATOM 747 N N . ARG A 1 93 ? 12.517 -3.120 -7.264 1.00 75.44 93 ARG A N 1
ATOM 748 C CA . ARG A 1 93 ? 11.874 -1.820 -6.991 1.00 75.44 93 ARG A CA 1
ATOM 749 C C . ARG A 1 93 ? 10.402 -1.849 -7.375 1.00 75.44 93 ARG A C 1
ATOM 751 O O . ARG A 1 93 ? 9.574 -1.353 -6.621 1.00 75.44 93 ARG A O 1
ATOM 758 N N . PHE A 1 94 ? 10.087 -2.445 -8.526 1.00 79.12 94 PHE A N 1
ATOM 759 C CA . PHE A 1 94 ? 8.707 -2.606 -8.977 1.00 79.12 94 PHE A CA 1
ATOM 760 C C . PHE A 1 94 ? 7.913 -3.478 -8.001 1.00 79.12 94 PHE A C 1
ATOM 762 O O . PHE A 1 94 ? 6.851 -3.074 -7.530 1.00 79.12 94 PHE A O 1
ATOM 769 N N . PHE A 1 95 ? 8.475 -4.627 -7.616 1.00 83.12 95 PHE A N 1
ATOM 770 C CA . PHE A 1 95 ? 7.829 -5.544 -6.680 1.00 83.12 95 PHE A CA 1
ATOM 771 C C . PHE A 1 95 ? 7.666 -4.940 -5.274 1.00 83.12 95 PHE A C 1
ATOM 773 O O . PHE A 1 95 ? 6.632 -5.143 -4.639 1.00 83.12 95 PHE A O 1
ATOM 780 N N . ALA A 1 96 ? 8.634 -4.140 -4.804 1.00 86.31 96 ALA A N 1
ATOM 781 C CA . ALA A 1 96 ? 8.521 -3.412 -3.539 1.00 86.31 96 ALA A CA 1
ATOM 782 C C . ALA A 1 96 ? 7.367 -2.394 -3.551 1.00 86.31 96 ALA A C 1
ATOM 784 O O . ALA A 1 96 ? 6.593 -2.345 -2.597 1.00 86.31 96 ALA A O 1
ATOM 785 N N . PHE A 1 97 ? 7.204 -1.617 -4.630 1.00 86.62 97 PHE A N 1
ATOM 786 C CA . PHE A 1 97 ? 6.082 -0.677 -4.759 1.00 86.62 97 PHE A CA 1
ATOM 787 C C . PHE A 1 97 ? 4.739 -1.400 -4.904 1.00 86.62 97 PHE A C 1
ATOM 789 O O . PHE A 1 97 ? 3.753 -0.986 -4.302 1.00 86.62 97 PHE A O 1
ATOM 796 N N . LEU A 1 98 ? 4.698 -2.515 -5.633 1.00 87.44 98 LEU A N 1
ATOM 797 C CA . LEU A 1 98 ? 3.497 -3.340 -5.754 1.00 87.44 98 LEU A CA 1
ATOM 798 C C . LEU A 1 98 ? 3.054 -3.926 -4.402 1.00 87.44 98 LEU A C 1
ATOM 800 O O . LEU A 1 98 ? 1.872 -3.877 -4.051 1.00 87.44 98 LEU A O 1
ATOM 804 N N . SER A 1 99 ? 4.015 -4.433 -3.626 1.00 90.56 99 SER A N 1
ATOM 805 C CA . SER A 1 99 ? 3.777 -4.971 -2.283 1.00 90.56 99 SER A CA 1
ATOM 806 C C . SER A 1 99 ? 3.307 -3.876 -1.325 1.00 90.56 99 SER A C 1
ATOM 808 O O . SER A 1 99 ? 2.354 -4.079 -0.576 1.00 90.56 99 SER A O 1
ATOM 810 N N . LEU A 1 100 ? 3.931 -2.695 -1.384 1.00 89.56 100 LEU A N 1
ATOM 811 C CA . LEU A 1 100 ? 3.556 -1.543 -0.565 1.00 89.56 100 LEU A CA 1
ATOM 812 C C . LEU A 1 100 ? 2.135 -1.051 -0.893 1.00 89.56 100 LEU A C 1
ATOM 814 O O . LEU A 1 100 ? 1.383 -0.711 0.019 1.00 89.56 100 LEU A O 1
ATOM 818 N N . PHE A 1 101 ? 1.724 -1.101 -2.163 1.00 89.75 101 PHE A N 1
ATOM 819 C CA . PHE A 1 101 ? 0.371 -0.735 -2.586 1.00 89.75 101 PHE A CA 1
ATOM 820 C C . PHE A 1 101 ? -0.672 -1.698 -2.014 1.00 89.75 101 PHE A C 1
ATOM 822 O O . PHE A 1 101 ? -1.665 -1.272 -1.422 1.00 89.75 101 PHE A O 1
ATOM 829 N N . CYS A 1 102 ? -0.419 -3.004 -2.127 1.00 90.88 102 CYS A N 1
ATOM 830 C CA . CYS A 1 102 ? -1.313 -4.021 -1.578 1.00 90.88 102 CYS A CA 1
ATOM 831 C C . CYS A 1 102 ? -1.379 -3.946 -0.047 1.00 90.88 102 CYS A C 1
ATOM 833 O O . CYS A 1 102 ? -2.465 -4.038 0.521 1.00 90.88 102 CYS A O 1
ATOM 835 N N . PHE A 1 103 ? -0.242 -3.715 0.618 1.00 91.25 103 PHE A N 1
ATOM 836 C CA . PHE A 1 103 ? -0.185 -3.506 2.064 1.00 91.25 103 PHE A CA 1
ATOM 837 C C . PHE A 1 103 ? -1.006 -2.286 2.496 1.00 91.25 103 PHE A C 1
ATOM 839 O O . PHE A 1 103 ? -1.767 -2.368 3.457 1.00 91.25 103 PHE A O 1
ATOM 846 N N . SER A 1 104 ? -0.913 -1.181 1.753 1.00 91.94 104 SER A N 1
ATOM 847 C CA . SER A 1 104 ? -1.705 0.021 2.013 1.00 91.94 104 SER A CA 1
ATOM 848 C C . SER A 1 104 ? -3.205 -0.236 1.921 1.00 91.94 104 SER A C 1
ATOM 850 O O . SER A 1 104 ? -3.962 0.178 2.796 1.00 91.94 104 SER A O 1
ATOM 852 N N . MET A 1 105 ? -3.634 -0.952 0.878 1.00 91.19 105 MET A N 1
ATOM 853 C CA . MET A 1 105 ? -5.042 -1.284 0.667 1.00 91.19 105 MET A CA 1
ATOM 854 C C . MET A 1 105 ? -5.572 -2.217 1.763 1.00 91.19 105 MET A C 1
ATOM 856 O O . MET A 1 105 ? -6.678 -2.027 2.265 1.00 91.19 105 MET A O 1
ATOM 860 N N . LEU A 1 106 ? -4.764 -3.194 2.183 1.00 90.75 106 LEU A N 1
ATOM 861 C CA . LEU A 1 106 ? -5.090 -4.085 3.296 1.00 90.75 106 LEU A CA 1
ATOM 862 C C . LEU A 1 106 ? -5.212 -3.313 4.621 1.00 90.75 106 LEU A C 1
ATOM 864 O O . LEU A 1 106 ? -6.147 -3.537 5.388 1.00 90.75 106 LEU A O 1
ATOM 868 N N . GLY A 1 107 ? -4.293 -2.375 4.869 1.00 88.19 107 GLY A N 1
ATOM 869 C CA . GLY A 1 107 ? -4.312 -1.498 6.040 1.00 88.19 107 GLY A CA 1
ATOM 870 C C . GLY A 1 107 ? -5.538 -0.585 6.090 1.00 88.19 107 GLY A C 1
ATOM 871 O O . GLY A 1 107 ? -6.083 -0.367 7.171 1.00 88.19 107 GLY A O 1
ATOM 872 N N . LEU A 1 108 ? -6.020 -0.126 4.928 1.00 90.00 108 LEU A N 1
ATOM 873 C CA . LEU A 1 108 ? -7.248 0.664 4.798 1.00 90.00 108 LEU A CA 1
ATOM 874 C C . LEU A 1 108 ? -8.491 -0.139 5.216 1.00 90.00 108 LEU A C 1
ATOM 876 O O . LEU A 1 108 ? -9.360 0.383 5.906 1.00 90.00 108 LEU A O 1
ATOM 880 N N . VAL A 1 109 ? -8.558 -1.418 4.830 1.00 89.69 109 VAL A N 1
ATOM 881 C CA . VAL A 1 109 ? -9.669 -2.320 5.186 1.00 89.69 109 VAL A CA 1
ATOM 882 C C . VAL A 1 109 ? -9.690 -2.617 6.687 1.00 89.69 109 VAL A C 1
ATOM 884 O O . VAL A 1 109 ? -10.759 -2.721 7.277 1.00 89.69 109 VAL A O 1
ATOM 887 N N . LEU A 1 110 ? -8.520 -2.727 7.319 1.00 86.00 110 LEU A N 1
ATOM 888 C CA . LEU A 1 110 ? -8.398 -2.995 8.756 1.00 86.00 110 LEU A CA 1
ATOM 889 C C . LEU A 1 110 ? -8.544 -1.747 9.639 1.00 86.00 110 LEU A C 1
ATOM 891 O O . LEU A 1 110 ? -8.540 -1.872 10.866 1.00 86.00 110 LEU A O 1
ATOM 895 N N . ALA A 1 111 ? -8.635 -0.556 9.048 1.00 85.56 111 ALA A N 1
ATOM 896 C CA . ALA A 1 111 ? -8.654 0.692 9.790 1.00 85.56 111 ALA A CA 1
ATOM 897 C C . ALA A 1 111 ? -9.933 0.845 10.623 1.00 85.56 111 ALA A C 1
ATOM 899 O O . ALA A 1 111 ? -11.026 1.008 10.086 1.00 85.56 111 ALA A O 1
ATOM 900 N N . GLY A 1 112 ? -9.785 0.833 11.950 1.00 84.38 112 GLY A N 1
ATOM 901 C CA . GLY A 1 112 ? -10.886 1.062 12.888 1.00 84.38 112 GLY A CA 1
ATOM 902 C C . GLY A 1 112 ? -11.170 2.538 13.176 1.00 84.38 112 GLY A C 1
ATOM 903 O O . GLY A 1 112 ? -12.217 2.847 13.733 1.00 84.38 112 GLY A O 1
ATOM 904 N N . ASN A 1 113 ? -10.273 3.451 12.777 1.00 84.62 113 ASN A N 1
ATOM 905 C CA . ASN A 1 113 ? -10.358 4.886 13.065 1.00 84.62 113 ASN A CA 1
ATOM 906 C C . ASN A 1 113 ? -10.140 5.754 11.825 1.00 84.62 113 ASN A C 1
ATOM 908 O O . ASN A 1 113 ? -9.327 5.424 10.962 1.00 84.62 113 ASN A O 1
ATOM 912 N N . ILE A 1 114 ? -10.765 6.938 11.802 1.00 86.31 114 ILE A N 1
ATOM 913 C CA . ILE A 1 114 ? -10.618 7.934 10.722 1.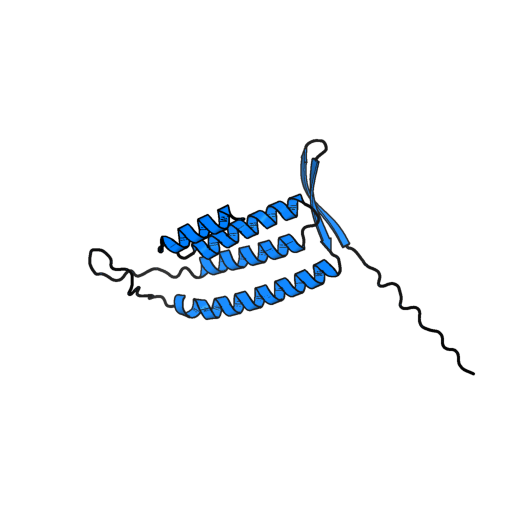00 86.31 114 ILE A CA 1
ATOM 914 C C . ILE A 1 114 ? -9.150 8.325 10.516 1.00 86.31 114 ILE A C 1
ATOM 916 O O . ILE A 1 114 ? -8.698 8.465 9.385 1.00 86.31 114 ILE A O 1
ATOM 920 N N . PHE A 1 115 ? -8.383 8.459 11.598 1.00 84.94 115 PHE A N 1
ATOM 921 C CA . PHE A 1 115 ? -6.964 8.792 11.505 1.00 84.94 115 PHE A CA 1
ATOM 922 C C . PHE A 1 115 ? -6.146 7.695 10.803 1.00 84.94 115 PHE A C 1
ATOM 924 O O . PHE A 1 115 ? -5.304 7.984 9.955 1.00 84.94 115 PHE A O 1
ATOM 931 N N . GLN A 1 116 ? -6.417 6.428 11.122 1.00 85.62 116 GLN A N 1
ATOM 932 C CA . GLN A 1 116 ? -5.761 5.296 10.473 1.00 85.62 116 GLN A CA 1
ATOM 933 C C . GLN A 1 116 ? -6.162 5.205 8.996 1.00 85.62 116 GLN A C 1
ATOM 935 O O . GLN A 1 116 ? -5.293 5.006 8.149 1.00 85.62 116 GLN A O 1
ATOM 940 N N . VAL A 1 117 ? -7.445 5.425 8.680 1.00 89.75 117 VAL A N 1
ATOM 941 C CA . VAL A 1 117 ? -7.922 5.543 7.293 1.00 89.75 117 VAL A CA 1
ATOM 942 C C . VAL A 1 117 ? -7.163 6.647 6.562 1.00 89.75 117 VAL A C 1
ATOM 944 O O . VAL A 1 117 ? -6.679 6.398 5.468 1.00 89.75 117 VAL A O 1
ATOM 947 N N . PHE A 1 118 ? -6.995 7.828 7.163 1.00 89.62 118 PHE A N 1
ATOM 948 C CA . PHE A 1 118 ? -6.279 8.950 6.552 1.00 89.62 118 PHE A CA 1
ATOM 949 C C . PHE A 1 118 ? -4.818 8.608 6.229 1.00 89.62 118 PHE A C 1
ATOM 951 O O . PHE A 1 118 ? -4.377 8.816 5.104 1.00 89.62 118 PHE A O 1
ATOM 958 N N . ILE A 1 119 ? -4.079 8.003 7.167 1.00 88.69 119 ILE A N 1
ATOM 959 C CA . ILE A 1 119 ? -2.691 7.578 6.913 1.00 88.69 119 ILE A CA 1
ATOM 960 C C . ILE A 1 119 ? -2.618 6.567 5.771 1.00 88.69 119 ILE A C 1
ATOM 962 O O . ILE A 1 119 ? -1.796 6.712 4.866 1.00 88.69 119 ILE A O 1
ATOM 966 N N . PHE A 1 120 ? -3.440 5.517 5.818 1.00 90.69 120 PHE A N 1
ATOM 967 C CA . PHE A 1 120 ? -3.401 4.483 4.787 1.00 90.69 120 PHE A CA 1
ATOM 968 C C . PHE A 1 120 ? -3.929 4.998 3.446 1.00 90.69 120 PHE A C 1
ATOM 970 O O . PHE A 1 120 ? -3.472 4.531 2.408 1.00 90.69 120 PHE A O 1
ATOM 977 N N . TRP A 1 121 ? -4.825 5.983 3.445 1.00 88.75 121 TRP A N 1
ATOM 978 C CA . TRP A 1 121 ? -5.306 6.639 2.234 1.00 88.75 121 TRP A CA 1
ATOM 979 C C . TRP A 1 121 ? -4.186 7.438 1.559 1.00 88.75 121 TRP A C 1
ATOM 981 O O . TRP A 1 121 ? -3.932 7.243 0.370 1.00 88.75 121 TRP A O 1
ATOM 991 N N . GLU A 1 122 ? -3.436 8.236 2.321 1.00 91.88 122 GLU A N 1
ATOM 992 C CA . GLU A 1 122 ? -2.245 8.933 1.818 1.00 91.88 122 GLU A CA 1
ATOM 993 C C . GLU A 1 122 ? -1.183 7.947 1.313 1.00 91.88 122 GLU A C 1
ATOM 995 O O . GLU A 1 122 ? -0.582 8.145 0.256 1.00 91.88 122 GLU A O 1
ATOM 1000 N N . LEU A 1 123 ? -0.985 6.827 2.017 1.00 90.06 123 LEU A N 1
ATOM 1001 C CA . LEU A 1 123 ? -0.032 5.795 1.612 1.00 90.06 123 LEU A CA 1
ATOM 1002 C C . LEU A 1 123 ? -0.451 5.122 0.292 1.00 90.06 123 LEU A C 1
ATOM 1004 O O . LEU A 1 123 ? 0.412 4.885 -0.555 1.00 90.06 123 LEU A O 1
ATOM 1008 N N . VAL A 1 124 ? -1.755 4.919 0.044 1.00 90.75 124 VAL A N 1
ATOM 1009 C CA . VAL A 1 124 ? -2.266 4.450 -1.259 1.00 90.75 124 VAL A CA 1
ATOM 1010 C C . VAL A 1 124 ? -1.920 5.464 -2.357 1.00 90.75 124 VAL A C 1
ATOM 1012 O O . VAL A 1 124 ? -1.430 5.065 -3.418 1.00 90.75 124 VAL A O 1
ATOM 1015 N N . GLY A 1 125 ? -2.112 6.762 -2.098 1.00 85.25 125 GLY A N 1
ATOM 1016 C CA . GLY A 1 125 ? -1.770 7.844 -3.028 1.00 85.25 125 GLY A CA 1
ATOM 1017 C C . GLY A 1 125 ? -0.273 7.902 -3.356 1.00 85.25 125 GLY A C 1
ATOM 1018 O O . GLY A 1 125 ? 0.114 7.909 -4.528 1.00 85.25 125 GLY A O 1
ATOM 1019 N N . ILE A 1 126 ? 0.586 7.847 -2.333 1.00 86.19 126 ILE A N 1
ATOM 1020 C CA . ILE A 1 126 ? 2.052 7.812 -2.478 1.00 86.19 126 ILE A CA 1
ATOM 1021 C C . ILE A 1 126 ? 2.489 6.568 -3.256 1.00 86.19 126 ILE A C 1
ATOM 1023 O O . ILE A 1 126 ? 3.349 6.644 -4.136 1.00 86.19 126 ILE A O 1
ATOM 1027 N N . CYS A 1 127 ? 1.896 5.412 -2.969 1.00 85.50 127 CYS A N 1
ATOM 1028 C CA . CYS A 1 127 ? 2.276 4.179 -3.636 1.00 85.50 127 CYS A CA 1
ATOM 1029 C C . CYS A 1 127 ? 1.848 4.168 -5.111 1.00 85.50 127 CYS A C 1
ATOM 1031 O O . CYS A 1 127 ? 2.623 3.749 -5.971 1.00 85.50 127 CYS A O 1
ATOM 1033 N N . SER A 1 128 ? 0.667 4.711 -5.421 1.00 83.44 128 SER A N 1
ATOM 1034 C CA . SER A 1 128 ? 0.204 4.936 -6.796 1.00 83.44 128 SER A CA 1
ATOM 1035 C C . SER A 1 128 ? 1.161 5.850 -7.572 1.00 83.44 128 SER A C 1
ATOM 1037 O O . SER A 1 128 ? 1.576 5.523 -8.688 1.00 83.44 128 SER A O 1
ATOM 1039 N N . PHE A 1 129 ? 1.614 6.943 -6.946 1.00 81.25 129 PHE A N 1
ATOM 1040 C CA . PHE A 1 129 ? 2.624 7.832 -7.519 1.00 81.25 129 PHE A CA 1
ATOM 1041 C C . PHE A 1 129 ? 3.935 7.096 -7.844 1.00 81.25 129 PHE A C 1
ATOM 1043 O O . PHE A 1 129 ? 4.473 7.254 -8.942 1.00 81.25 129 PHE A O 1
ATOM 1050 N N . LEU A 1 130 ? 4.433 6.256 -6.930 1.00 81.06 130 LEU A N 1
ATOM 1051 C CA . LEU A 1 130 ? 5.674 5.495 -7.118 1.00 81.06 130 LEU A CA 1
ATOM 1052 C C . LEU A 1 130 ? 5.566 4.428 -8.220 1.00 81.06 130 LEU A C 1
ATOM 1054 O O . LEU A 1 130 ? 6.524 4.236 -8.973 1.00 81.06 130 LEU A O 1
ATOM 1058 N N . LEU A 1 131 ? 4.412 3.761 -8.347 1.00 77.75 131 LEU A N 1
ATOM 1059 C CA . LEU A 1 131 ? 4.152 2.767 -9.395 1.00 77.75 131 LEU A CA 1
ATOM 1060 C C . LEU A 1 131 ? 4.053 3.408 -10.787 1.00 77.75 131 LEU A C 1
ATOM 1062 O O . LEU A 1 131 ? 4.721 2.955 -11.715 1.00 77.75 131 LEU A O 1
ATOM 1066 N N . ILE A 1 132 ? 3.286 4.494 -10.938 1.00 73.06 132 ILE A N 1
ATOM 1067 C CA . ILE A 1 132 ? 3.162 5.227 -12.215 1.00 73.06 132 ILE A CA 1
ATOM 1068 C C . ILE A 1 132 ? 4.494 5.907 -12.572 1.00 73.06 132 ILE A C 1
ATOM 1070 O O . ILE A 1 132 ? 4.914 5.934 -13.731 1.00 73.06 132 ILE A O 1
ATOM 1074 N N . GLY A 1 133 ? 5.193 6.421 -11.560 1.00 67.12 133 GLY A N 1
ATOM 1075 C CA . GLY A 1 133 ? 6.501 7.053 -11.678 1.00 67.12 133 GLY A CA 1
ATOM 1076 C C . GLY A 1 133 ? 7.661 6.084 -11.916 1.00 67.12 133 GLY A C 1
ATOM 1077 O O . GLY A 1 133 ? 8.790 6.551 -12.050 1.00 67.12 133 GLY A O 1
ATOM 1078 N N . PHE A 1 134 ? 7.433 4.766 -11.999 1.00 66.62 134 PHE A N 1
ATOM 1079 C CA . PHE A 1 134 ? 8.505 3.789 -12.213 1.00 66.62 134 PHE A CA 1
ATOM 1080 C C . PHE A 1 134 ? 9.303 4.093 -13.494 1.00 66.62 134 PHE A C 1
A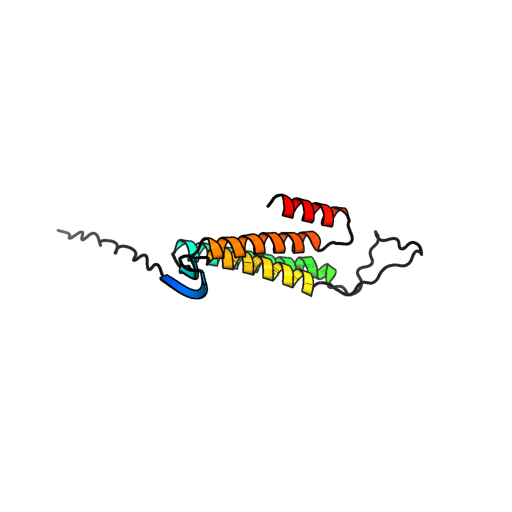TOM 1082 O O . PHE A 1 134 ? 10.532 4.085 -13.470 1.00 66.62 134 PHE A O 1
ATOM 1089 N N . TYR A 1 135 ? 8.659 4.492 -14.590 1.00 61.91 135 TYR A N 1
ATOM 1090 C CA . TYR A 1 135 ? 9.350 4.897 -15.821 1.00 61.91 135 TYR A CA 1
ATOM 1091 C C . TYR A 1 135 ? 9.770 6.380 -15.809 1.00 61.91 135 TYR A C 1
ATOM 1093 O O . TYR A 1 135 ? 9.340 7.183 -16.638 1.00 61.91 135 TYR A O 1
ATOM 1101 N N . THR A 1 136 ? 10.655 6.752 -14.877 1.00 53.88 136 THR A N 1
ATOM 1102 C CA . THR A 1 136 ? 11.176 8.127 -14.721 1.00 53.88 136 THR A CA 1
ATOM 1103 C C . THR A 1 136 ? 11.870 8.690 -15.968 1.00 53.88 136 THR A C 1
ATOM 1105 O O . THR A 1 136 ? 11.956 9.907 -16.117 1.00 53.88 136 THR A O 1
ATOM 1108 N N . GLU A 1 137 ? 12.345 7.839 -16.883 1.00 52.22 137 GLU A N 1
ATOM 1109 C CA . GLU A 1 137 ? 13.020 8.261 -18.120 1.00 52.22 137 GLU A CA 1
ATOM 1110 C C . GLU A 1 137 ? 12.085 8.915 -19.141 1.00 52.22 137 GLU A C 1
ATOM 1112 O O . GLU A 1 137 ? 12.528 9.727 -19.956 1.00 52.22 137 GLU A O 1
ATOM 1117 N N . ARG A 1 138 ? 10.776 8.646 -19.078 1.00 53.62 138 ARG A N 1
ATOM 1118 C CA . ARG A 1 138 ? 9.797 9.339 -19.920 1.00 53.62 138 ARG A CA 1
ATOM 1119 C C . ARG A 1 138 ? 9.223 10.522 -19.144 1.00 53.62 138 ARG A C 1
ATOM 1121 O O . ARG A 1 138 ? 8.422 10.346 -18.230 1.00 53.62 138 ARG A O 1
ATOM 1128 N N . LYS A 1 139 ? 9.540 11.752 -19.576 1.00 52.09 139 LYS A N 1
ATOM 1129 C CA . LYS A 1 139 ? 8.949 13.005 -19.038 1.00 52.09 139 LYS A CA 1
ATOM 1130 C C . LYS A 1 139 ? 7.413 12.954 -18.944 1.00 52.09 139 LYS A C 1
ATOM 1132 O O . LYS A 1 139 ? 6.828 13.535 -18.029 1.00 52.09 139 LYS A O 1
ATOM 1137 N N . SER A 1 140 ? 6.769 12.234 -19.868 1.00 58.72 140 SER A N 1
ATOM 1138 C CA . SER A 1 140 ? 5.321 11.995 -19.875 1.00 58.72 140 SER A CA 1
ATOM 1139 C C . SER A 1 140 ? 4.831 11.186 -18.662 1.00 58.72 140 SER A C 1
ATOM 1141 O O . SER A 1 140 ? 3.828 11.577 -18.069 1.00 58.72 140 SER A O 1
ATOM 1143 N N . ALA A 1 141 ? 5.548 10.140 -18.234 1.00 57.97 141 ALA A N 1
ATOM 1144 C CA . ALA A 1 141 ? 5.161 9.307 -17.091 1.00 57.97 141 ALA A CA 1
ATOM 1145 C C . ALA A 1 141 ? 5.299 10.062 -15.759 1.00 57.97 141 ALA A C 1
ATOM 1147 O O . ALA A 1 141 ? 4.404 10.016 -14.920 1.00 57.97 141 ALA A O 1
ATOM 1148 N N . SER A 1 142 ? 6.365 10.854 -15.600 1.00 59.75 142 SER A N 1
ATOM 1149 C CA . SER A 1 142 ? 6.571 11.661 -14.387 1.00 59.75 142 SER A CA 1
ATOM 1150 C C . SER A 1 142 ? 5.552 12.808 -14.263 1.00 59.75 142 SER A C 1
ATOM 1152 O O . SER A 1 142 ? 5.071 13.105 -13.172 1.00 59.75 142 SER A O 1
ATOM 1154 N N . THR A 1 143 ? 5.129 13.401 -15.388 1.00 61.75 143 THR A N 1
ATOM 1155 C CA . THR A 1 143 ? 4.070 14.430 -15.392 1.00 61.75 143 THR A CA 1
ATOM 1156 C C . THR A 1 143 ? 2.691 13.819 -15.122 1.00 61.75 143 THR A C 1
ATOM 1158 O O . THR A 1 143 ? 1.885 14.428 -14.423 1.00 61.75 143 THR A O 1
ATOM 1161 N N . ALA A 1 144 ? 2.418 12.611 -15.628 1.00 62.91 144 ALA A N 1
ATOM 1162 C CA . ALA A 1 144 ? 1.187 11.880 -15.333 1.00 62.91 144 ALA A CA 1
ATOM 1163 C C . ALA A 1 144 ? 1.100 11.475 -13.853 1.00 62.91 144 ALA A C 1
ATOM 1165 O O . ALA A 1 144 ? 0.055 11.679 -13.244 1.00 62.91 144 ALA A O 1
ATOM 1166 N N . ALA A 1 145 ? 2.200 10.999 -13.260 1.00 61.47 145 ALA A N 1
ATOM 1167 C CA . ALA A 1 145 ? 2.275 10.691 -11.833 1.00 61.47 145 ALA A CA 1
ATOM 1168 C C . ALA A 1 145 ? 2.033 11.942 -10.969 1.00 61.47 145 ALA A C 1
ATOM 1170 O O . ALA A 1 145 ? 1.193 11.912 -10.074 1.00 61.47 145 ALA A O 1
ATOM 1171 N N . ASN A 1 146 ? 2.681 13.072 -11.287 1.00 66.38 146 ASN A N 1
ATOM 1172 C CA . ASN A 1 146 ? 2.450 14.338 -10.578 1.00 66.38 146 ASN A CA 1
ATOM 1173 C C . ASN A 1 146 ? 0.990 14.805 -10.698 1.00 66.38 146 ASN A C 1
ATOM 1175 O O . ASN A 1 146 ? 0.401 15.244 -9.717 1.00 66.38 146 ASN A O 1
ATOM 1179 N N . LYS A 1 147 ? 0.380 14.687 -11.886 1.00 66.38 147 LYS A N 1
ATOM 1180 C CA . LYS A 1 147 ? -1.037 15.031 -12.082 1.00 66.38 147 LYS A CA 1
ATOM 1181 C C . LYS A 1 147 ? -1.973 14.105 -11.307 1.00 66.38 147 LYS A C 1
ATOM 1183 O O . LYS A 1 147 ? -2.964 14.588 -10.779 1.00 66.38 147 LYS A O 1
ATOM 1188 N N . ALA A 1 148 ? -1.676 12.808 -11.254 1.00 62.91 148 ALA A N 1
ATOM 1189 C CA . ALA A 1 148 ? -2.467 11.839 -10.503 1.00 62.91 148 ALA A CA 1
ATOM 1190 C C . ALA A 1 148 ? -2.381 12.086 -8.990 1.00 62.91 148 ALA A C 1
ATOM 1192 O O . ALA A 1 148 ? -3.396 11.999 -8.314 1.00 62.91 148 ALA A O 1
ATOM 1193 N N . PHE A 1 149 ? -1.204 12.463 -8.479 1.00 70.44 149 PHE A N 1
ATOM 1194 C CA . PHE A 1 149 ? -1.024 12.815 -7.070 1.00 70.44 149 PHE A CA 1
ATOM 1195 C C . PHE A 1 149 ? -1.746 14.114 -6.688 1.00 70.44 149 PHE A C 1
ATOM 1197 O O . PHE A 1 149 ? -2.382 14.163 -5.650 1.00 70.44 149 PHE A O 1
ATOM 1204 N N . ILE A 1 150 ? -1.700 15.148 -7.536 1.00 71.19 150 ILE A N 1
ATOM 1205 C CA . ILE A 1 150 ? -2.390 16.429 -7.274 1.00 71.19 150 ILE A CA 1
ATOM 1206 C C . ILE A 1 150 ? -3.923 16.283 -7.297 1.00 71.19 150 ILE A C 1
ATOM 1208 O O . ILE A 1 150 ? -4.624 17.086 -6.690 1.00 71.19 150 ILE A O 1
ATOM 1212 N N . MET A 1 151 ? -4.447 15.312 -8.051 1.00 75.88 151 MET A N 1
ATOM 1213 C CA . MET A 1 151 ? -5.890 15.070 -8.180 1.00 75.88 151 MET A CA 1
ATOM 1214 C C . MET A 1 151 ? -6.473 14.198 -7.060 1.00 75.88 151 MET A C 1
ATOM 1216 O O . MET A 1 151 ? -7.696 14.121 -6.961 1.00 75.88 151 MET A O 1
ATOM 1220 N N . ASN A 1 152 ? -5.623 13.501 -6.301 1.00 72.81 152 ASN A N 1
ATOM 1221 C CA . ASN A 1 152 ? -6.021 12.685 -5.154 1.00 72.81 152 ASN A CA 1
ATOM 1222 C C . ASN A 1 152 ? -6.255 13.575 -3.932 1.00 72.81 152 ASN A C 1
ATOM 1224 O O . ASN A 1 152 ? -7.275 13.346 -3.250 1.00 72.81 152 ASN A O 1
#